Protein AF-A0A424SW50-F1 (afdb_monomer)

Sequence (132 aa):
MLKYNNYSKKFVKKSSKLLNNISVQNNRNSFLLDNLISNLYSHLCSLVPEKIAFSAAINSKDTFEYFLEYSVEKTTLVLNRNNNIWSLCYKVYPSYLYDQHKLKDNTNISHVDRIVVHLNDFFTENVKKYYH

pLDDT: mean 75.79, std 16.52, range [37.22, 95.38]

Secondary structure (DSSP, 8-state):
-----THHHHHHHHHHHHHHHHHHHHHHHHHHHHHHHHHHHHHHHTTS-HHHHHHHHHHTHHHHHHHHHSPPPEEEEEEEEETTEEEEEEEEE-TT---TTS-------TTEEEEEEEHHHHHHHHHGGG--

Structure (mmCIF, N/CA/C/O backbone):
data_AF-A0A424SW50-F1
#
_entry.id   AF-A0A424SW50-F1
#
loop_
_atom_site.group_PDB
_atom_site.id
_atom_site.type_symbol
_atom_site.label_atom_id
_atom_site.label_alt_id
_atom_site.label_comp_id
_atom_site.label_asym_id
_atom_site.label_entity_id
_atom_site.label_seq_id
_atom_site.pdbx_PDB_ins_code
_atom_site.Cartn_x
_atom_site.Cartn_y
_atom_site.Cartn_z
_atom_site.occupancy
_atom_site.B_iso_or_equiv
_atom_site.auth_seq_id
_atom_site.auth_comp_id
_atom_site.auth_asym_id
_atom_site.auth_atom_id
_atom_site.pdbx_PDB_model_num
ATOM 1 N N . MET A 1 1 ? -24.919 22.706 56.223 1.00 37.22 1 MET A N 1
ATOM 2 C CA . MET A 1 1 ? -24.363 21.385 55.849 1.00 37.22 1 MET A CA 1
ATOM 3 C C . MET A 1 1 ? -24.614 21.177 54.352 1.00 37.22 1 MET A C 1
ATOM 5 O O . MET A 1 1 ? -25.729 20.858 53.961 1.00 37.22 1 MET A O 1
ATOM 9 N N . LEU A 1 2 ? -23.639 21.516 53.499 1.00 43.56 2 LEU A N 1
ATOM 10 C CA . LEU A 1 2 ? -23.790 21.493 52.035 1.00 43.56 2 LEU A CA 1
ATOM 11 C C . LEU A 1 2 ? -23.724 20.045 51.524 1.00 43.56 2 LEU A C 1
ATOM 13 O O . LEU A 1 2 ? -22.710 19.369 51.692 1.00 43.56 2 LEU A O 1
ATOM 17 N N . LYS A 1 3 ? -24.817 19.564 50.919 1.00 44.75 3 LYS A N 1
ATOM 18 C CA . LYS A 1 3 ? -24.888 18.252 50.261 1.00 44.75 3 LYS A CA 1
ATOM 19 C C . LYS A 1 3 ? -23.966 18.257 49.038 1.00 44.75 3 LYS A C 1
ATOM 21 O O . LYS A 1 3 ? -24.314 18.811 47.999 1.00 44.75 3 LYS A O 1
ATOM 26 N N . TYR A 1 4 ? -22.795 17.637 49.167 1.00 44.66 4 TYR A N 1
ATOM 27 C CA . TYR A 1 4 ? -21.895 17.400 48.043 1.00 44.66 4 TYR A CA 1
ATOM 28 C C . TYR A 1 4 ? -22.558 16.453 47.042 1.00 44.66 4 TYR A C 1
ATOM 30 O O . TYR A 1 4 ? -22.789 15.271 47.295 1.00 44.66 4 TYR A O 1
ATOM 38 N N . ASN A 1 5 ? -22.898 17.026 45.897 1.00 48.72 5 ASN A N 1
ATOM 39 C CA . ASN A 1 5 ? -23.567 16.366 44.796 1.00 48.72 5 ASN A CA 1
ATOM 40 C C . ASN A 1 5 ? -22.595 15.377 44.118 1.00 48.72 5 ASN A C 1
ATOM 42 O O . ASN A 1 5 ? -21.557 15.767 43.590 1.00 48.72 5 ASN A O 1
ATOM 46 N N . ASN A 1 6 ? -22.955 14.089 44.098 1.00 52.06 6 ASN A N 1
ATOM 47 C CA . ASN A 1 6 ? -22.189 12.947 43.556 1.00 52.06 6 ASN A CA 1
ATOM 48 C C . ASN A 1 6 ? -21.962 12.974 42.019 1.00 52.06 6 ASN A C 1
ATOM 50 O O . ASN A 1 6 ? -21.631 11.955 41.406 1.00 52.06 6 ASN A O 1
ATOM 54 N N . TYR A 1 7 ? -22.152 14.121 41.365 1.00 50.53 7 TYR A N 1
ATOM 55 C CA . TYR A 1 7 ? -22.099 14.261 39.908 1.00 50.53 7 TYR A CA 1
ATOM 56 C C . TYR A 1 7 ? -20.667 14.218 39.349 1.00 50.53 7 TYR A C 1
ATOM 58 O O . TYR A 1 7 ? -20.472 13.739 38.229 1.00 50.53 7 TYR A O 1
ATOM 66 N N . SER A 1 8 ? -19.650 14.609 40.130 1.00 52.69 8 SER A N 1
ATOM 67 C CA . SER A 1 8 ? -18.252 14.623 39.665 1.00 52.69 8 SER A CA 1
ATOM 68 C C . SER A 1 8 ? -17.698 13.216 39.392 1.00 52.69 8 SER A C 1
ATOM 70 O O . SER A 1 8 ? -17.065 12.987 38.362 1.00 52.69 8 SER A O 1
ATOM 72 N N . LYS A 1 9 ? -18.022 12.221 40.233 1.00 51.50 9 LYS A N 1
ATOM 73 C CA . LYS A 1 9 ? -17.574 10.825 40.046 1.00 51.50 9 LYS A CA 1
ATOM 74 C C . LYS A 1 9 ? -18.148 10.166 38.784 1.00 51.50 9 LYS A C 1
ATOM 76 O O . LYS A 1 9 ? -17.491 9.305 38.199 1.00 51.50 9 LYS A O 1
ATOM 81 N N . LYS A 1 10 ? -19.357 10.549 38.347 1.00 50.91 10 LYS A N 1
ATOM 82 C CA . LYS A 1 10 ? -19.982 10.026 37.113 1.00 50.91 10 LYS A CA 1
ATOM 83 C C . LYS A 1 10 ? -19.349 10.612 35.848 1.00 50.91 10 LYS A C 1
ATOM 85 O O . LYS A 1 10 ? -19.193 9.875 34.876 1.00 50.91 10 LYS A O 1
ATOM 90 N N . PHE A 1 11 ? -18.964 11.889 35.867 1.00 49.50 11 PHE A N 1
ATOM 91 C CA . PHE A 1 11 ? -18.284 12.538 34.740 1.00 49.50 11 PHE A CA 1
ATOM 92 C C . PHE A 1 11 ? -16.877 11.969 34.524 1.00 49.50 11 PHE A C 1
ATOM 94 O O . PHE A 1 11 ? -16.556 11.557 33.412 1.00 49.50 11 PHE A O 1
ATOM 101 N N . VAL A 1 12 ? -16.095 11.820 35.600 1.00 55.97 12 VAL A N 1
ATOM 102 C CA . VAL A 1 12 ? -14.729 11.265 35.541 1.00 55.97 12 VAL A CA 1
ATOM 103 C C . VAL A 1 12 ? -14.717 9.809 35.054 1.00 55.97 12 VAL A C 1
ATOM 105 O O . VAL A 1 12 ? -13.858 9.421 34.269 1.00 55.97 12 VAL A O 1
ATOM 108 N N . LYS A 1 13 ? -15.706 8.992 35.451 1.00 57.53 13 LYS A N 1
ATOM 109 C CA . LYS A 1 13 ? -15.840 7.609 34.952 1.00 57.53 13 LYS A CA 1
ATOM 110 C C . LYS A 1 13 ? -16.270 7.515 33.482 1.00 57.53 13 LYS A C 1
ATOM 112 O O . LYS A 1 13 ? -16.021 6.488 32.857 1.00 57.53 13 LYS A O 1
ATOM 117 N N . LYS A 1 14 ? -16.964 8.521 32.937 1.00 60.25 14 LYS A N 1
ATOM 118 C CA . LYS A 1 14 ? -17.342 8.557 31.513 1.00 60.25 14 LYS A CA 1
ATOM 119 C C . LYS A 1 14 ? -16.180 9.027 30.641 1.00 60.25 14 LYS A C 1
ATOM 121 O O . LYS A 1 14 ? -15.942 8.416 29.605 1.00 60.25 14 LYS A O 1
ATOM 126 N N . SER A 1 15 ? -15.444 10.052 31.073 1.00 61.50 15 SER A N 1
ATOM 127 C CA . SER A 1 15 ? -14.271 10.539 30.343 1.00 61.50 15 SER A CA 1
ATOM 128 C C . SER A 1 15 ? -13.144 9.508 30.317 1.00 61.50 15 SER A C 1
ATOM 130 O O . SER A 1 15 ? -12.562 9.298 29.261 1.00 61.50 15 SER A O 1
ATOM 132 N N . SER A 1 16 ? -12.890 8.785 31.415 1.00 63.16 16 SER A N 1
ATOM 133 C CA . SER A 1 16 ? -11.863 7.732 31.429 1.00 63.16 16 SER A CA 1
ATOM 134 C C . SER A 1 16 ? -12.187 6.563 30.494 1.00 63.16 16 SER A C 1
ATOM 136 O O . SER A 1 16 ? -11.310 6.088 29.783 1.00 63.16 16 SER A O 1
ATOM 138 N N . LYS A 1 17 ? -13.453 6.132 30.427 1.00 69.12 17 LYS A N 1
ATOM 139 C CA . LYS A 1 17 ? -13.894 5.116 29.456 1.00 69.12 17 LYS A CA 1
ATOM 140 C C . LYS A 1 17 ? -13.720 5.588 28.014 1.00 69.12 17 LYS A C 1
ATOM 142 O O . LYS A 1 17 ? -13.283 4.813 27.176 1.00 69.12 17 LYS A O 1
ATOM 147 N N . LEU A 1 18 ? -14.046 6.849 27.734 1.00 67.31 18 LEU A N 1
ATOM 148 C CA . LEU A 1 18 ? -13.905 7.427 26.400 1.00 67.31 18 LEU A CA 1
ATOM 149 C C . LEU A 1 18 ? -12.429 7.536 25.984 1.00 67.31 18 LEU A C 1
ATOM 151 O O . LEU A 1 18 ? -12.085 7.122 24.884 1.00 67.31 18 LEU A O 1
ATOM 155 N N . LEU A 1 19 ? -11.552 7.993 26.882 1.00 68.38 19 LEU A N 1
ATOM 156 C CA . LEU A 1 19 ? -10.105 8.058 26.642 1.00 68.38 19 LEU A CA 1
ATOM 157 C C . LEU A 1 19 ? -9.481 6.671 26.447 1.00 68.38 19 LEU A C 1
ATOM 159 O O . LEU A 1 19 ? -8.652 6.501 25.559 1.00 68.38 19 LEU A O 1
ATOM 163 N N . ASN A 1 20 ? -9.914 5.672 27.221 1.00 64.31 20 ASN A N 1
ATOM 164 C CA . ASN A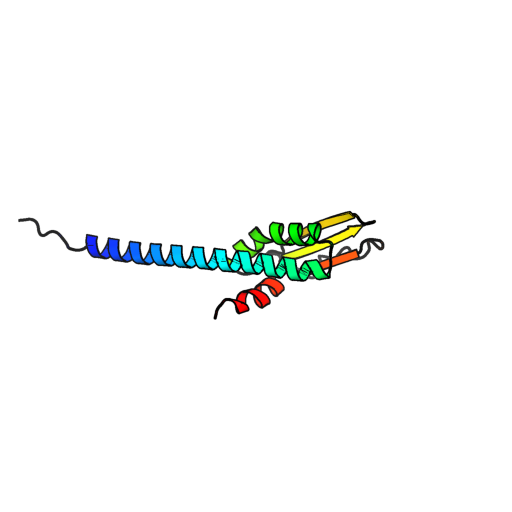 1 20 ? -9.466 4.290 27.044 1.00 64.31 20 ASN A CA 1
ATOM 165 C C . ASN A 1 20 ? -9.918 3.713 25.698 1.00 64.31 20 ASN A C 1
ATOM 167 O O . ASN A 1 20 ? -9.170 2.988 25.055 1.00 64.31 20 ASN A O 1
ATOM 171 N N . ASN A 1 21 ? -11.128 4.044 25.245 1.00 69.50 21 ASN A N 1
ATOM 172 C CA . ASN A 1 21 ? -11.595 3.606 23.933 1.00 69.50 21 ASN A CA 1
ATOM 173 C C . ASN A 1 21 ? -10.789 4.266 22.802 1.00 69.50 21 ASN A C 1
ATOM 175 O O . ASN A 1 21 ? -10.461 3.593 21.830 1.00 69.50 21 ASN A O 1
ATOM 179 N N . ILE A 1 22 ? -10.425 5.548 22.944 1.00 67.62 22 ILE A N 1
ATOM 180 C CA . ILE A 1 22 ? -9.562 6.257 21.985 1.00 67.62 22 ILE A CA 1
ATOM 181 C C . ILE A 1 22 ? -8.162 5.635 21.950 1.00 67.62 22 ILE A C 1
ATOM 183 O O . ILE A 1 22 ? -7.643 5.373 20.871 1.00 67.62 22 ILE A O 1
ATOM 187 N N . SER A 1 23 ? -7.552 5.350 23.104 1.00 58.44 23 SER A N 1
ATOM 188 C CA . SER A 1 23 ? -6.211 4.751 23.135 1.00 58.44 23 SER A CA 1
ATOM 189 C C . SER A 1 23 ? -6.186 3.343 22.535 1.00 58.44 23 SER A C 1
ATOM 191 O O . SER A 1 23 ? -5.272 3.015 21.780 1.00 58.44 23 SER A O 1
ATOM 193 N N . VAL A 1 24 ? -7.214 2.528 22.799 1.00 68.06 24 VAL A N 1
ATOM 194 C CA . VAL A 1 24 ? -7.380 1.205 22.174 1.00 68.06 24 VAL A CA 1
ATOM 195 C C . VAL A 1 24 ? -7.545 1.332 20.658 1.00 68.06 24 VAL A C 1
ATOM 197 O O . VAL A 1 24 ? -6.910 0.582 19.917 1.00 68.06 24 VAL A O 1
ATOM 200 N N . GLN A 1 25 ? -8.345 2.294 20.191 1.00 71.56 25 GLN A N 1
ATOM 201 C CA . GLN A 1 25 ? -8.537 2.536 18.761 1.00 71.56 25 GLN A CA 1
ATOM 202 C C . GLN A 1 25 ? -7.24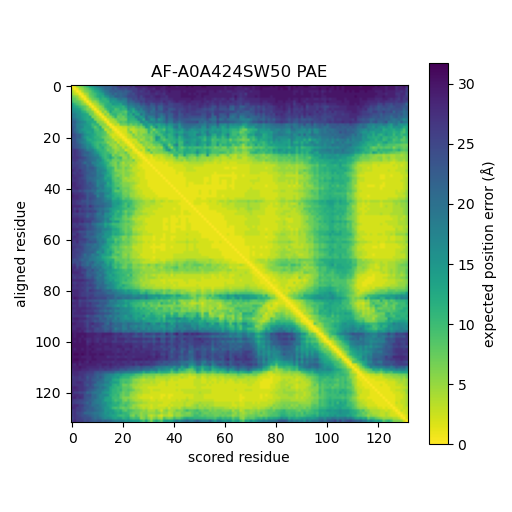1 2.993 18.077 1.00 71.56 25 GLN A C 1
ATOM 204 O O . GLN A 1 25 ? -6.901 2.465 17.023 1.00 71.56 25 GLN A O 1
ATOM 209 N N . ASN A 1 26 ? -6.480 3.900 18.691 1.00 69.06 26 ASN A N 1
ATOM 210 C CA . ASN A 1 26 ? -5.212 4.386 18.141 1.00 69.06 26 ASN A CA 1
ATOM 211 C C . ASN A 1 26 ? -4.166 3.268 18.053 1.00 69.06 26 ASN A C 1
ATOM 213 O O . ASN A 1 26 ? -3.499 3.125 17.031 1.00 69.06 26 ASN A O 1
ATOM 217 N N . ASN A 1 27 ? -4.066 2.424 19.085 1.00 74.50 27 ASN A N 1
ATOM 218 C CA . ASN A 1 27 ? -3.169 1.267 19.064 1.00 74.5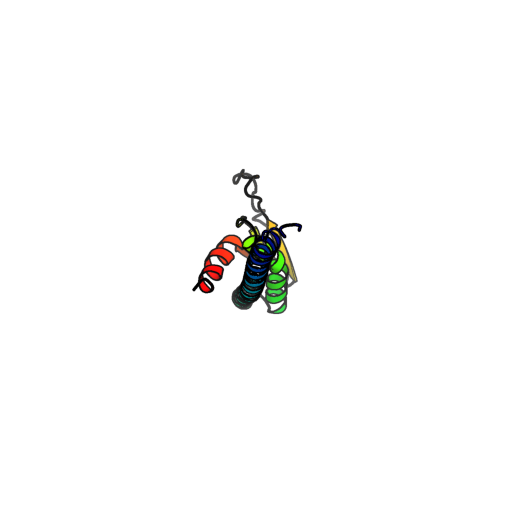0 27 ASN A CA 1
ATOM 219 C C . ASN A 1 27 ? -3.563 0.266 17.971 1.00 74.50 27 ASN A C 1
ATOM 221 O O . ASN A 1 27 ? -2.700 -0.259 17.269 1.00 74.50 27 ASN A O 1
ATOM 225 N N . ARG A 1 28 ? -4.868 0.025 17.795 1.00 81.19 28 ARG A N 1
ATOM 226 C CA . ARG A 1 28 ? -5.374 -0.829 16.718 1.00 81.19 28 ARG A CA 1
ATOM 227 C C . ARG A 1 28 ? -5.050 -0.242 15.347 1.00 81.19 28 ARG A C 1
ATOM 229 O O . ARG A 1 28 ? -4.567 -0.972 14.490 1.00 81.19 28 ARG A O 1
ATOM 236 N N . ASN A 1 29 ? -5.277 1.053 15.149 1.00 84.69 29 ASN A N 1
ATOM 237 C CA . ASN A 1 29 ? -4.986 1.730 13.889 1.00 84.69 29 ASN A CA 1
ATOM 238 C C . ASN A 1 29 ? -3.486 1.697 13.569 1.00 84.69 29 ASN A C 1
ATOM 240 O O . ASN A 1 29 ? -3.129 1.380 12.441 1.00 84.69 29 ASN A O 1
ATOM 244 N N . SER A 1 30 ? -2.615 1.909 14.561 1.00 85.88 30 SER A N 1
ATOM 245 C CA . SER A 1 30 ? -1.160 1.772 14.401 1.00 85.88 30 SER A CA 1
ATOM 246 C C . SER A 1 30 ? -0.769 0.364 13.939 1.00 85.88 30 SER A C 1
ATOM 248 O O . SER A 1 30 ? -0.034 0.214 12.968 1.00 85.88 30 SER A O 1
ATOM 250 N N . PHE A 1 31 ? -1.313 -0.677 14.580 1.00 88.62 31 PHE A N 1
ATOM 251 C CA . PHE A 1 31 ? -1.073 -2.065 14.178 1.00 88.62 31 PHE A CA 1
ATOM 252 C C . PHE A 1 31 ? -1.588 -2.362 12.761 1.00 88.62 31 PHE A C 1
ATOM 254 O O . PHE A 1 31 ? -0.913 -3.032 11.978 1.00 88.62 31 PHE A O 1
ATOM 261 N N . LEU A 1 32 ? -2.781 -1.876 12.410 1.00 91.19 32 LEU A N 1
ATOM 262 C CA . LEU A 1 32 ? -3.339 -2.038 11.065 1.00 91.19 32 LEU A CA 1
ATOM 263 C C . LEU A 1 32 ? -2.476 -1.336 10.017 1.00 91.19 32 LEU A C 1
ATOM 265 O O . LEU A 1 32 ? -2.223 -1.907 8.958 1.00 91.19 32 LEU A O 1
ATOM 269 N N . LEU A 1 33 ? -1.998 -0.132 10.322 1.00 92.75 33 LEU A N 1
ATOM 270 C CA . LEU A 1 33 ? -1.171 0.665 9.430 1.00 92.75 33 LEU A CA 1
ATOM 271 C C . LEU A 1 33 ? 0.154 -0.036 9.122 1.00 92.75 33 LEU A C 1
ATOM 273 O O . LEU A 1 33 ? 0.474 -0.228 7.950 1.00 92.75 33 LEU A O 1
ATOM 277 N N . ASP A 1 34 ? 0.875 -0.502 10.144 1.00 92.38 34 ASP A N 1
ATOM 278 C CA . ASP A 1 34 ? 2.142 -1.223 9.961 1.00 92.38 34 ASP A CA 1
ATOM 279 C C . ASP A 1 34 ? 1.959 -2.480 9.093 1.00 92.38 34 ASP A C 1
ATOM 281 O O . ASP A 1 34 ? 2.746 -2.751 8.181 1.00 92.38 34 ASP A O 1
ATOM 285 N N . ASN A 1 35 ? 0.868 -3.217 9.315 1.00 94.44 35 ASN A N 1
ATOM 286 C CA . ASN A 1 35 ? 0.532 -4.393 8.519 1.00 94.44 35 ASN A CA 1
ATOM 287 C C . ASN A 1 35 ? 0.167 -4.051 7.068 1.00 94.44 35 ASN A C 1
ATOM 289 O O . ASN A 1 35 ? 0.594 -4.747 6.146 1.00 94.44 35 ASN A O 1
ATOM 293 N N . LEU A 1 36 ? -0.606 -2.988 6.835 1.00 94.75 36 LEU A N 1
ATOM 294 C CA . LEU A 1 36 ? -0.957 -2.533 5.486 1.00 94.75 36 LEU A CA 1
ATOM 295 C C . LEU A 1 36 ? 0.285 -2.111 4.696 1.00 94.75 36 LEU A C 1
ATOM 297 O O . LEU A 1 36 ? 0.412 -2.466 3.522 1.00 94.75 36 LEU A O 1
ATOM 301 N N . ILE A 1 37 ? 1.226 -1.426 5.348 1.00 94.69 37 ILE A N 1
ATOM 302 C CA . ILE A 1 37 ? 2.508 -1.036 4.753 1.00 94.69 37 ILE A CA 1
ATOM 303 C C . ILE A 1 37 ? 3.351 -2.265 4.420 1.00 94.69 37 ILE A C 1
ATOM 305 O O . ILE A 1 37 ? 3.851 -2.377 3.300 1.00 94.69 37 ILE A O 1
ATOM 309 N N . SER A 1 38 ? 3.453 -3.218 5.347 1.00 94.50 38 SER A N 1
ATOM 310 C CA . SER A 1 38 ? 4.184 -4.473 5.136 1.00 94.50 38 SER A CA 1
ATOM 311 C C . SER A 1 38 ? 3.596 -5.311 3.991 1.00 94.50 38 SER A C 1
ATOM 313 O O . SER A 1 38 ? 4.329 -5.834 3.143 1.00 94.50 38 SER A O 1
ATOM 315 N N . ASN A 1 39 ? 2.265 -5.385 3.898 1.00 95.19 39 ASN A N 1
ATOM 316 C CA . ASN A 1 39 ? 1.584 -6.072 2.802 1.00 95.19 39 ASN A CA 1
ATOM 317 C C . ASN A 1 39 ? 1.852 -5.393 1.457 1.00 95.19 39 ASN A C 1
ATOM 319 O O . ASN A 1 39 ? 2.117 -6.082 0.470 1.00 95.19 39 ASN A O 1
ATOM 323 N N . LEU A 1 40 ? 1.780 -4.056 1.403 1.00 94.44 40 LEU A N 1
ATOM 324 C CA . LEU A 1 40 ? 2.011 -3.313 0.163 1.00 94.44 40 LEU A CA 1
ATOM 325 C C . LEU A 1 40 ? 3.461 -3.472 -0.293 1.00 94.44 40 LEU A C 1
ATOM 327 O O . LEU A 1 40 ? 3.711 -3.728 -1.469 1.00 94.44 40 LEU A O 1
ATOM 331 N N . TYR A 1 41 ? 4.405 -3.397 0.644 1.00 95.38 41 TYR A N 1
ATOM 332 C CA . TYR A 1 41 ? 5.813 -3.677 0.392 1.00 95.38 41 TYR A CA 1
ATOM 333 C C . TYR A 1 41 ? 6.012 -5.074 -0.208 1.00 95.38 41 TYR A C 1
ATOM 335 O O . TYR A 1 41 ? 6.570 -5.200 -1.296 1.00 95.38 41 TYR A O 1
ATOM 343 N N . SER A 1 42 ? 5.477 -6.108 0.446 1.00 94.94 42 SER A N 1
ATOM 344 C CA . SER A 1 42 ? 5.605 -7.501 -0.001 1.00 94.94 42 SER A CA 1
ATOM 345 C C . SER A 1 42 ? 5.006 -7.718 -1.394 1.00 94.94 42 SER A C 1
ATOM 347 O O . SER A 1 42 ? 5.607 -8.392 -2.230 1.00 94.94 42 SER A O 1
ATOM 349 N N . HIS A 1 43 ? 3.849 -7.107 -1.670 1.00 93.38 43 HIS A N 1
ATOM 350 C CA . HIS A 1 43 ? 3.230 -7.133 -2.994 1.00 93.38 43 HIS A CA 1
ATOM 351 C C . HIS A 1 43 ? 4.148 -6.507 -4.054 1.00 93.38 43 HIS A C 1
ATOM 353 O O . HIS A 1 43 ? 4.411 -7.117 -5.092 1.00 93.38 43 HIS A O 1
ATOM 359 N N . LEU A 1 44 ? 4.695 -5.322 -3.773 1.00 92.44 44 LEU A N 1
ATOM 360 C CA . LEU A 1 44 ? 5.539 -4.579 -4.706 1.00 92.44 44 LEU A CA 1
ATOM 361 C C . LEU A 1 44 ? 6.922 -5.205 -4.917 1.00 92.44 44 LEU A C 1
ATOM 363 O O . LEU A 1 44 ? 7.451 -5.103 -6.021 1.00 92.44 44 LEU A O 1
ATOM 367 N N . CYS A 1 45 ? 7.493 -5.894 -3.928 1.00 92.25 45 CYS A N 1
ATOM 368 C CA . CYS A 1 45 ? 8.775 -6.597 -4.073 1.00 92.25 45 CYS A CA 1
ATOM 369 C C . CYS A 1 45 ? 8.762 -7.662 -5.178 1.00 92.25 45 CYS A C 1
ATOM 371 O O . CYS A 1 45 ? 9.812 -7.980 -5.729 1.00 92.25 45 CYS A O 1
ATOM 373 N N . SER A 1 46 ? 7.587 -8.197 -5.525 1.00 89.50 46 SER A N 1
ATOM 374 C CA . SER A 1 46 ? 7.440 -9.128 -6.651 1.00 89.50 46 SER A CA 1
ATOM 375 C C . SER A 1 46 ? 7.453 -8.444 -8.027 1.00 89.50 46 SER A C 1
ATOM 377 O O . SER A 1 46 ? 7.576 -9.121 -9.045 1.00 89.50 46 SER A O 1
ATOM 379 N N . LEU A 1 47 ? 7.336 -7.112 -8.068 1.00 87.44 47 LEU A N 1
ATOM 380 C CA . LEU A 1 47 ? 7.116 -6.328 -9.287 1.00 87.44 47 LEU A CA 1
ATOM 381 C C . LEU A 1 47 ? 8.242 -5.327 -9.573 1.00 87.44 47 LEU A C 1
ATOM 383 O O . LEU A 1 47 ? 8.543 -5.049 -10.734 1.00 87.44 47 LEU A O 1
ATOM 387 N N . VAL A 1 48 ? 8.844 -4.751 -8.530 1.00 87.88 48 VAL A N 1
ATOM 388 C CA . VAL A 1 48 ? 9.835 -3.670 -8.636 1.00 87.88 48 VAL A CA 1
ATOM 389 C C . VAL A 1 48 ? 11.024 -3.903 -7.700 1.00 87.88 48 VAL A C 1
ATOM 391 O O . VAL A 1 48 ? 10.907 -4.658 -6.735 1.00 87.88 48 VAL A O 1
ATOM 394 N N . PRO A 1 49 ? 12.176 -3.239 -7.933 1.00 91.12 49 PRO A N 1
ATOM 395 C CA . PRO A 1 49 ? 13.315 -3.324 -7.026 1.00 91.12 49 PRO A CA 1
ATOM 396 C C . PRO A 1 49 ? 12.946 -2.931 -5.594 1.00 91.12 49 PRO A C 1
ATOM 398 O O . PRO A 1 49 ? 12.180 -1.990 -5.377 1.00 91.12 49 PRO A O 1
ATOM 401 N N . GLU A 1 50 ? 13.571 -3.590 -4.622 1.00 92.38 50 GLU A N 1
ATOM 402 C CA . GLU A 1 50 ? 13.281 -3.453 -3.190 1.00 92.38 50 GLU A CA 1
ATOM 403 C C . GLU A 1 50 ? 13.232 -1.995 -2.712 1.00 92.38 50 GLU A C 1
ATOM 405 O O . GLU A 1 50 ? 12.285 -1.579 -2.052 1.00 92.38 50 GLU A O 1
ATOM 410 N N . LYS A 1 51 ? 14.203 -1.172 -3.127 1.00 90.50 51 LYS A N 1
ATOM 411 C CA . LYS A 1 51 ? 14.259 0.256 -2.775 1.00 90.50 51 LYS A CA 1
ATOM 412 C C . LYS A 1 51 ? 13.016 1.030 -3.231 1.00 90.50 51 LYS A C 1
ATOM 414 O O . LYS A 1 51 ? 12.574 1.951 -2.546 1.00 90.50 51 LYS A O 1
ATOM 419 N N . ILE A 1 52 ? 12.463 0.668 -4.388 1.00 90.06 52 ILE A N 1
ATOM 420 C CA . ILE A 1 52 ? 11.268 1.296 -4.957 1.00 90.06 52 ILE A CA 1
ATOM 421 C C . ILE A 1 52 ? 10.020 0.777 -4.255 1.00 90.06 52 ILE A C 1
ATOM 423 O O . ILE A 1 52 ? 9.181 1.586 -3.873 1.00 90.06 52 ILE A O 1
ATOM 427 N N . ALA A 1 53 ? 9.934 -0.534 -4.013 1.00 91.31 53 ALA A N 1
ATOM 428 C CA . ALA A 1 53 ? 8.852 -1.135 -3.237 1.00 91.31 53 ALA A CA 1
ATOM 429 C C . ALA A 1 53 ? 8.767 -0.522 -1.832 1.00 91.31 53 ALA A C 1
ATOM 431 O O . ALA A 1 53 ? 7.692 -0.114 -1.400 1.00 91.31 53 ALA A O 1
ATOM 432 N N . PHE A 1 54 ? 9.908 -0.380 -1.153 1.00 92.12 54 PHE A N 1
ATOM 433 C CA . PHE A 1 54 ? 9.999 0.238 0.166 1.00 92.12 54 PHE A CA 1
ATOM 434 C C . PHE A 1 54 ? 9.566 1.704 0.136 1.00 92.12 54 PHE A C 1
ATOM 436 O O . PHE A 1 54 ? 8.709 2.113 0.916 1.00 92.12 54 PHE A O 1
ATOM 443 N N . SER A 1 55 ? 10.104 2.495 -0.800 1.00 89.88 55 SER A N 1
ATOM 444 C CA . SER A 1 55 ? 9.725 3.903 -0.940 1.00 89.88 55 SER A CA 1
ATOM 445 C C . SER A 1 55 ? 8.229 4.060 -1.223 1.00 89.88 55 SER A C 1
ATOM 447 O O . SER A 1 55 ? 7.573 4.890 -0.602 1.00 89.88 55 SER A O 1
ATOM 449 N N . ALA A 1 56 ? 7.672 3.240 -2.109 1.00 90.25 56 ALA A N 1
ATOM 450 C CA . ALA A 1 56 ? 6.256 3.254 -2.445 1.00 90.25 56 ALA A CA 1
ATOM 451 C C . ALA A 1 56 ? 5.363 2.824 -1.273 1.00 90.25 56 ALA A C 1
ATOM 453 O O . ALA A 1 56 ? 4.310 3.419 -1.048 1.00 90.25 56 ALA A O 1
ATOM 454 N N . ALA A 1 57 ? 5.782 1.825 -0.498 1.00 92.00 57 ALA A N 1
ATOM 455 C CA . ALA A 1 57 ? 5.057 1.406 0.691 1.00 92.00 57 ALA A CA 1
ATOM 456 C C . ALA A 1 57 ? 5.030 2.530 1.733 1.00 92.00 57 ALA A C 1
ATOM 458 O O . ALA A 1 57 ? 3.952 2.969 2.119 1.00 92.00 57 ALA A O 1
ATOM 459 N N . ILE A 1 58 ? 6.194 3.073 2.106 1.00 90.81 58 ILE A N 1
ATOM 460 C CA . ILE A 1 58 ? 6.303 4.144 3.109 1.00 90.81 58 ILE A CA 1
ATOM 461 C C . ILE A 1 58 ? 5.535 5.403 2.694 1.00 90.81 58 ILE A C 1
ATOM 463 O O . ILE A 1 58 ? 4.789 5.944 3.502 1.00 90.81 58 ILE A O 1
ATOM 467 N N . ASN A 1 59 ? 5.646 5.842 1.438 1.00 88.88 59 ASN A N 1
ATOM 468 C CA . ASN A 1 59 ? 4.905 7.014 0.959 1.00 88.88 59 ASN A CA 1
ATOM 469 C C . ASN A 1 59 ? 3.382 6.780 0.881 1.00 88.88 59 ASN A C 1
ATOM 471 O O . ASN A 1 59 ? 2.622 7.738 0.785 1.00 88.88 59 ASN A O 1
ATOM 475 N N . SER A 1 60 ? 2.911 5.529 0.941 1.00 90.81 60 SER A N 1
ATOM 476 C CA . SER A 1 60 ? 1.475 5.215 1.003 1.00 90.81 60 SER A CA 1
ATOM 477 C C . SER A 1 60 ? 0.919 5.236 2.432 1.00 90.81 60 SER A C 1
ATOM 479 O O . SER A 1 60 ? -0.292 5.087 2.607 1.00 90.81 60 SER A O 1
ATOM 481 N N . LYS A 1 61 ? 1.772 5.434 3.448 1.00 91.25 61 LYS A N 1
ATOM 482 C CA . LYS A 1 61 ? 1.385 5.466 4.865 1.00 91.25 61 LYS A CA 1
ATOM 483 C C . LYS A 1 61 ? 0.281 6.473 5.136 1.00 91.25 61 LYS A C 1
ATOM 485 O O . LYS A 1 61 ? -0.768 6.072 5.623 1.00 91.25 61 LYS A O 1
ATOM 490 N N . ASP A 1 62 ? 0.474 7.721 4.732 1.00 88.12 62 ASP A N 1
ATOM 491 C CA . ASP A 1 62 ? -0.488 8.794 4.999 1.00 88.12 62 ASP A CA 1
ATOM 492 C C . ASP A 1 62 ? -1.847 8.510 4.337 1.00 88.12 62 ASP A C 1
ATOM 494 O O . ASP A 1 62 ? -2.902 8.827 4.879 1.00 88.12 62 ASP A O 1
ATOM 498 N N . THR A 1 63 ? -1.842 7.838 3.178 1.00 89.62 63 THR A N 1
ATOM 499 C CA . THR A 1 63 ? -3.080 7.420 2.501 1.00 89.62 63 THR A CA 1
ATOM 500 C C . THR A 1 63 ? -3.809 6.328 3.285 1.00 89.62 63 THR A C 1
ATOM 502 O O . THR A 1 63 ? -5.028 6.382 3.433 1.00 89.62 63 THR A O 1
ATOM 505 N N . PHE A 1 64 ? -3.089 5.328 3.797 1.00 92.00 64 PHE A N 1
ATOM 506 C CA . PHE A 1 64 ? -3.700 4.273 4.606 1.00 92.00 64 PHE A CA 1
ATOM 507 C C . PHE A 1 64 ? -4.142 4.767 5.981 1.00 92.00 64 PHE A C 1
ATOM 509 O O . PHE A 1 64 ? -5.191 4.344 6.456 1.00 92.00 64 PHE A O 1
ATOM 516 N N . GLU A 1 65 ? -3.389 5.676 6.594 1.00 90.75 65 GLU A N 1
ATOM 517 C CA . GLU A 1 65 ? -3.790 6.356 7.825 1.00 90.75 65 GLU A CA 1
ATOM 518 C C . GLU A 1 65 ? -5.102 7.118 7.605 1.00 90.75 65 GLU A C 1
ATOM 520 O O . GLU A 1 65 ? -6.066 6.908 8.342 1.00 90.75 65 GLU A O 1
ATOM 525 N N . TYR A 1 66 ? -5.202 7.866 6.501 1.00 88.62 66 TYR A N 1
ATOM 526 C CA . TYR A 1 66 ? -6.446 8.517 6.101 1.00 88.62 66 TYR A CA 1
ATOM 527 C C . TYR A 1 66 ? -7.605 7.518 5.919 1.00 88.62 66 TYR A C 1
ATOM 529 O O . TYR A 1 66 ? -8.700 7.757 6.420 1.00 88.62 66 TYR A O 1
ATOM 537 N N . PHE A 1 67 ? -7.394 6.368 5.271 1.00 90.12 67 PHE A N 1
ATOM 538 C CA . PHE A 1 67 ? -8.444 5.346 5.104 1.00 90.12 67 PHE A CA 1
ATOM 539 C C . PHE A 1 67 ? -8.875 4.654 6.405 1.00 90.12 67 PHE A C 1
ATOM 541 O O . PHE A 1 67 ? -9.979 4.114 6.466 1.00 90.12 67 PHE A O 1
ATOM 548 N N . LEU A 1 68 ? -8.022 4.628 7.433 1.00 88.62 68 LEU A N 1
ATOM 549 C CA . LEU A 1 68 ? -8.374 4.082 8.748 1.00 88.62 68 LEU A CA 1
ATOM 550 C C . LEU A 1 68 ? -9.225 5.056 9.572 1.00 88.62 68 LEU A C 1
ATOM 552 O O . LEU A 1 68 ? -9.993 4.617 10.431 1.00 88.62 68 LEU A O 1
ATOM 556 N N . GLU A 1 69 ? -9.084 6.358 9.330 1.00 85.38 69 GLU A N 1
ATOM 557 C CA . GLU A 1 69 ? -9.813 7.412 10.043 1.00 85.38 69 GLU A CA 1
ATOM 558 C C . GLU A 1 69 ? -11.077 7.879 9.308 1.00 85.38 69 GLU A C 1
ATOM 560 O O . GLU A 1 69 ? -12.067 8.250 9.945 1.00 85.38 69 GLU A O 1
ATOM 565 N N . TYR A 1 70 ? -11.061 7.837 7.975 1.00 83.88 70 TYR A N 1
ATOM 566 C CA . TYR A 1 70 ? -12.090 8.400 7.105 1.00 83.88 70 TYR A CA 1
ATOM 567 C C . TYR A 1 70 ? -12.610 7.380 6.086 1.00 83.88 70 TYR A C 1
ATOM 569 O O . TYR A 1 70 ? -12.249 6.206 6.071 1.00 83.88 70 TYR A O 1
ATOM 577 N N . SER A 1 71 ? -13.523 7.829 5.225 1.00 81.94 71 SER A N 1
ATOM 578 C CA . SER A 1 71 ? -14.034 6.995 4.136 1.00 81.94 71 SER A CA 1
ATOM 579 C C . SER A 1 71 ? -12.961 6.776 3.071 1.00 81.94 71 SER A C 1
ATOM 581 O O . SER A 1 71 ? -12.247 7.703 2.699 1.00 81.94 71 SER A O 1
ATOM 583 N N . VAL A 1 72 ? -12.882 5.551 2.552 1.00 84.25 72 VAL A N 1
ATOM 584 C CA . VAL A 1 72 ? -11.917 5.187 1.509 1.00 84.25 72 VAL A CA 1
ATOM 585 C C . VAL A 1 72 ? -12.187 5.987 0.232 1.00 84.25 72 VAL A C 1
ATOM 587 O O . VAL A 1 72 ? -13.286 5.942 -0.324 1.00 84.25 72 VAL A O 1
ATOM 590 N N . GLU A 1 73 ? -11.164 6.683 -0.257 1.00 82.44 73 GLU A N 1
ATOM 591 C CA . GLU A 1 73 ? -11.184 7.405 -1.532 1.00 82.44 73 GLU A CA 1
ATOM 592 C C . GLU A 1 73 ? -10.498 6.605 -2.637 1.00 82.44 73 GLU A C 1
ATOM 594 O O . GLU A 1 73 ? -9.625 5.779 -2.378 1.00 82.44 73 GLU A O 1
ATOM 599 N N . LYS A 1 74 ? -10.864 6.865 -3.898 1.00 82.56 74 LYS A N 1
ATOM 600 C CA . LYS A 1 74 ? -10.215 6.227 -5.049 1.00 82.56 74 LYS A CA 1
ATOM 601 C C . LYS A 1 74 ? -8.823 6.823 -5.254 1.00 82.56 74 LYS A C 1
ATOM 603 O O . LYS A 1 74 ? -8.653 7.801 -5.980 1.00 82.56 74 LYS A O 1
ATOM 608 N N . THR A 1 75 ? -7.824 6.201 -4.642 1.00 84.81 75 THR A N 1
ATOM 609 C CA . THR A 1 75 ? -6.421 6.606 -4.760 1.00 84.81 75 THR A CA 1
ATOM 610 C C . THR A 1 75 ? -5.633 5.579 -5.554 1.00 84.81 75 THR A C 1
ATOM 612 O O . THR A 1 75 ? -5.706 4.378 -5.303 1.00 84.81 75 THR A O 1
ATOM 615 N N . THR A 1 76 ? -4.843 6.061 -6.508 1.00 87.25 76 THR A N 1
ATOM 616 C CA . THR A 1 76 ? -3.950 5.235 -7.322 1.00 87.25 76 THR A CA 1
ATOM 617 C C . THR A 1 76 ? -2.499 5.600 -7.069 1.00 87.25 76 THR A C 1
ATOM 619 O O . THR A 1 76 ? -2.110 6.767 -7.106 1.00 87.25 76 THR A O 1
ATOM 622 N N . LEU A 1 77 ? -1.698 4.572 -6.840 1.00 88.00 77 LEU A N 1
ATOM 623 C CA . LEU A 1 77 ? -0.252 4.626 -6.819 1.00 88.00 77 LEU A CA 1
ATOM 624 C C . LEU A 1 77 ? 0.258 4.194 -8.193 1.00 88.00 77 LEU A C 1
ATOM 626 O O . LEU A 1 77 ? -0.073 3.113 -8.675 1.00 88.00 77 LEU A O 1
ATOM 630 N N . VAL A 1 78 ? 1.055 5.040 -8.833 1.00 86.94 78 VAL A N 1
ATOM 631 C CA . VAL A 1 78 ? 1.620 4.794 -10.158 1.00 86.94 78 VAL A CA 1
ATOM 632 C C . VAL A 1 78 ? 3.139 4.773 -10.058 1.00 86.94 78 VAL A C 1
ATOM 634 O O . VAL A 1 78 ? 3.765 5.750 -9.649 1.00 86.94 78 VAL A O 1
ATOM 637 N N . LEU A 1 79 ? 3.729 3.656 -10.467 1.00 85.69 79 LEU A N 1
ATOM 638 C CA . LEU A 1 79 ? 5.167 3.464 -10.592 1.00 85.69 79 LEU A CA 1
ATOM 639 C C . LEU A 1 79 ? 5.518 3.506 -12.074 1.00 85.69 79 LEU A C 1
ATOM 641 O O . LEU A 1 79 ? 5.061 2.663 -12.845 1.00 85.69 79 LEU A O 1
ATOM 645 N N . ASN A 1 80 ? 6.322 4.487 -12.466 1.00 85.75 80 ASN A N 1
ATOM 646 C CA . ASN A 1 80 ? 6.770 4.644 -13.845 1.00 85.75 80 ASN A CA 1
ATOM 647 C C . ASN A 1 80 ? 8.260 4.323 -13.935 1.00 85.75 80 ASN A C 1
ATOM 649 O O . ASN A 1 80 ? 9.058 4.920 -13.204 1.00 85.75 80 ASN A O 1
ATOM 653 N 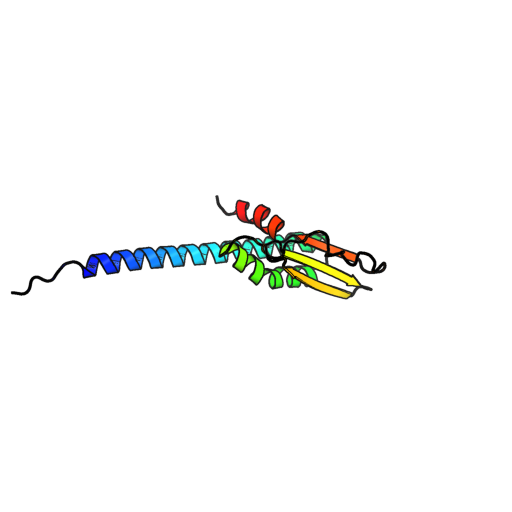N . ARG A 1 81 ? 8.643 3.441 -14.856 1.00 83.12 81 ARG A N 1
ATOM 654 C CA . ARG A 1 81 ? 10.037 3.126 -15.172 1.00 83.12 81 ARG A CA 1
ATOM 655 C C . ARG A 1 81 ? 10.396 3.682 -16.541 1.00 83.12 81 ARG A C 1
ATOM 657 O O . ARG A 1 81 ? 9.832 3.261 -17.540 1.00 83.12 81 ARG A O 1
ATOM 664 N N . ASN A 1 82 ? 11.372 4.579 -16.594 1.00 82.94 82 ASN A N 1
ATOM 665 C CA . ASN A 1 82 ? 11.928 5.110 -17.836 1.00 82.94 82 ASN A CA 1
ATOM 666 C C . ASN A 1 82 ? 13.435 4.838 -17.860 1.00 82.94 82 ASN A C 1
ATOM 668 O O . ASN A 1 82 ? 14.147 5.329 -16.986 1.00 82.94 82 ASN A O 1
ATOM 672 N N . ASN A 1 83 ? 13.926 4.051 -18.822 1.00 80.00 83 ASN A N 1
ATOM 673 C CA . ASN A 1 83 ? 15.359 3.760 -18.984 1.00 80.00 83 ASN A CA 1
ATOM 674 C C . ASN A 1 83 ? 16.064 3.358 -17.667 1.00 80.00 83 ASN A C 1
ATOM 676 O O . ASN A 1 83 ? 17.113 3.893 -17.322 1.00 80.00 83 ASN A O 1
ATOM 680 N N . ASN A 1 84 ? 15.469 2.426 -16.910 1.00 75.00 84 ASN A N 1
ATOM 681 C CA . ASN A 1 84 ? 15.915 1.960 -15.579 1.00 75.00 84 ASN A CA 1
ATOM 682 C C . ASN A 1 84 ? 15.776 2.947 -14.407 1.00 75.00 84 ASN A C 1
ATOM 684 O O . ASN A 1 84 ? 16.076 2.574 -13.273 1.00 75.00 84 ASN A O 1
ATOM 688 N N . ILE A 1 85 ? 15.263 4.153 -14.633 1.00 80.94 85 ILE A N 1
ATOM 689 C CA . ILE A 1 85 ? 14.932 5.106 -13.573 1.00 80.94 85 ILE A CA 1
ATOM 690 C C . ILE A 1 85 ? 13.469 4.917 -13.181 1.00 80.94 85 ILE A C 1
ATOM 692 O O . ILE A 1 85 ? 12.581 4.951 -14.032 1.00 80.94 85 ILE A O 1
ATOM 696 N N . TRP A 1 86 ? 13.221 4.733 -11.887 1.00 83.62 86 TRP A N 1
ATOM 697 C CA . TRP A 1 86 ? 11.879 4.613 -11.326 1.00 83.62 86 TRP A CA 1
ATOM 698 C C . TRP A 1 86 ? 11.415 5.943 -10.743 1.00 83.62 86 TRP A C 1
ATOM 700 O O . TRP A 1 86 ? 12.171 6.627 -10.054 1.00 83.62 86 TRP A O 1
ATOM 710 N N . SER A 1 87 ? 10.154 6.282 -10.985 1.00 80.94 87 SER A N 1
ATOM 711 C CA . SER A 1 87 ? 9.485 7.431 -10.381 1.00 80.94 87 SER A CA 1
ATOM 712 C C . SER A 1 87 ? 8.153 7.014 -9.772 1.00 80.94 87 SER A C 1
ATOM 714 O O . SER A 1 87 ? 7.462 6.128 -10.281 1.00 80.94 87 SER A O 1
ATOM 716 N N . LEU A 1 88 ? 7.828 7.658 -8.655 1.00 81.12 88 LEU A N 1
ATOM 717 C CA . LEU A 1 88 ? 6.644 7.410 -7.849 1.00 81.12 88 LEU A CA 1
ATOM 718 C C . LEU A 1 88 ? 5.653 8.553 -8.069 1.00 81.12 88 LEU A C 1
ATOM 720 O O . LEU A 1 88 ? 6.016 9.720 -7.925 1.00 81.12 88 LEU A O 1
ATOM 724 N N . CYS A 1 89 ? 4.415 8.236 -8.424 1.00 78.19 89 CYS A N 1
ATOM 725 C CA . CYS A 1 89 ? 3.367 9.225 -8.631 1.00 78.19 89 CYS A CA 1
ATOM 726 C C . CYS A 1 89 ? 2.085 8.767 -7.939 1.00 78.19 89 CYS A C 1
ATOM 728 O O . CYS A 1 89 ? 1.573 7.688 -8.224 1.00 78.19 89 CYS A O 1
ATOM 730 N N . TYR A 1 90 ? 1.551 9.600 -7.051 1.00 70.00 90 TYR A N 1
ATOM 731 C CA . TYR A 1 90 ? 0.250 9.379 -6.432 1.00 70.00 90 TYR A CA 1
ATOM 732 C C . TYR A 1 90 ? -0.797 10.217 -7.147 1.00 70.00 90 TYR A C 1
ATOM 734 O O . TYR A 1 90 ? -0.596 11.408 -7.394 1.00 70.00 90 TYR A O 1
ATOM 742 N N . LYS A 1 91 ? -1.927 9.596 -7.467 1.00 68.94 91 LYS A N 1
ATOM 743 C CA . LYS A 1 91 ? -3.110 10.286 -7.973 1.00 68.94 91 LYS A CA 1
ATOM 744 C C . LYS A 1 91 ? -4.282 9.954 -7.065 1.00 68.94 91 LYS A C 1
ATOM 746 O O . LYS A 1 91 ? -4.777 8.826 -7.068 1.00 68.94 91 LYS A O 1
ATOM 751 N N . VAL A 1 92 ? -4.695 10.946 -6.287 1.00 64.56 92 VAL A N 1
ATOM 752 C CA . VAL A 1 92 ? -5.902 10.904 -5.460 1.00 64.56 92 VAL A CA 1
ATOM 753 C C . VAL A 1 92 ? -7.053 11.440 -6.302 1.00 64.56 92 VAL A C 1
ATOM 755 O O . VAL A 1 92 ? -6.937 12.521 -6.881 1.00 64.56 92 VAL A O 1
ATOM 758 N N . TYR A 1 93 ? -8.148 10.689 -6.387 1.00 64.31 93 TYR A N 1
ATOM 759 C CA . TYR A 1 93 ? -9.385 11.146 -7.011 1.00 64.31 93 TYR A CA 1
ATOM 760 C C . TYR A 1 93 ? -10.439 11.341 -5.921 1.00 64.31 93 TYR A C 1
ATOM 762 O O . TYR A 1 93 ? -11.070 10.359 -5.510 1.00 64.31 93 TYR A O 1
ATOM 770 N N . PRO A 1 94 ? -10.645 12.590 -5.458 1.00 58.16 94 PRO A N 1
ATOM 771 C CA . PRO A 1 94 ? -11.663 12.881 -4.465 1.00 58.16 94 PRO A CA 1
ATOM 772 C C . PRO A 1 94 ? -13.032 12.452 -4.986 1.00 58.16 94 PRO A C 1
ATOM 774 O O . PRO A 1 94 ? -13.384 12.705 -6.144 1.00 58.16 94 PRO A O 1
ATOM 777 N N . SER A 1 95 ? -13.815 11.813 -4.121 1.00 60.88 95 SER A N 1
ATOM 778 C CA . SER A 1 95 ? -15.102 11.197 -4.473 1.00 60.88 95 SER A CA 1
ATOM 779 C C . SER A 1 95 ? -16.118 12.171 -5.096 1.00 60.88 95 SER A C 1
ATOM 781 O O . SER A 1 95 ? -16.980 11.749 -5.862 1.00 60.88 95 SER A O 1
ATOM 783 N N . TYR A 1 96 ? -15.987 13.474 -4.829 1.00 59.22 96 TYR A N 1
ATOM 784 C CA . TYR A 1 96 ? -16.888 14.532 -5.295 1.00 59.22 96 TYR A CA 1
ATOM 785 C C . TYR A 1 96 ? -16.538 15.140 -6.669 1.00 59.22 96 TYR A C 1
ATOM 787 O O . TYR A 1 96 ? -17.333 15.909 -7.201 1.00 59.22 96 TYR A O 1
ATOM 795 N N . LEU A 1 97 ? -15.384 14.819 -7.271 1.00 55.03 97 LEU A N 1
ATOM 796 C CA . LEU A 1 97 ? -14.948 15.378 -8.570 1.00 55.03 97 LEU A CA 1
ATOM 797 C C . LEU A 1 97 ? -15.284 14.476 -9.772 1.00 55.03 97 LEU A C 1
ATOM 799 O O . LEU A 1 97 ? -14.569 14.459 -10.775 1.00 55.03 97 LEU A O 1
ATOM 803 N N . TYR A 1 98 ? -16.345 13.677 -9.678 1.00 53.44 98 TYR A N 1
ATOM 804 C CA . TYR A 1 98 ? -16.561 12.577 -10.613 1.00 53.44 98 TYR A CA 1
ATOM 805 C C . TYR A 1 98 ? -17.160 13.001 -11.961 1.00 53.44 98 TYR A C 1
ATOM 807 O O . TYR A 1 98 ? -18.371 13.098 -12.120 1.00 53.44 98 TYR A O 1
ATOM 815 N N . ASP A 1 99 ? -16.277 13.152 -12.952 1.00 51.44 99 ASP A N 1
ATOM 816 C CA . ASP A 1 99 ? -16.572 13.077 -14.386 1.00 51.44 99 ASP A CA 1
ATOM 817 C C . ASP A 1 99 ? -15.534 12.120 -15.022 1.00 51.44 99 ASP A C 1
ATOM 819 O O . ASP A 1 99 ? -14.527 12.522 -15.613 1.00 51.44 99 ASP A O 1
ATOM 823 N N . GLN A 1 100 ? -15.725 10.807 -14.813 1.00 54.41 100 GLN A N 1
ATOM 824 C CA . GLN A 1 100 ? -14.780 9.735 -15.195 1.00 54.41 100 GLN A CA 1
ATOM 825 C C . GLN A 1 100 ? -14.410 9.698 -16.684 1.00 54.41 100 GLN A C 1
ATOM 827 O O . GLN A 1 100 ? -13.446 9.036 -17.060 1.00 54.41 100 GLN A O 1
ATOM 832 N N . HIS A 1 101 ? -15.149 10.398 -17.542 1.00 52.28 101 HIS A N 1
ATOM 833 C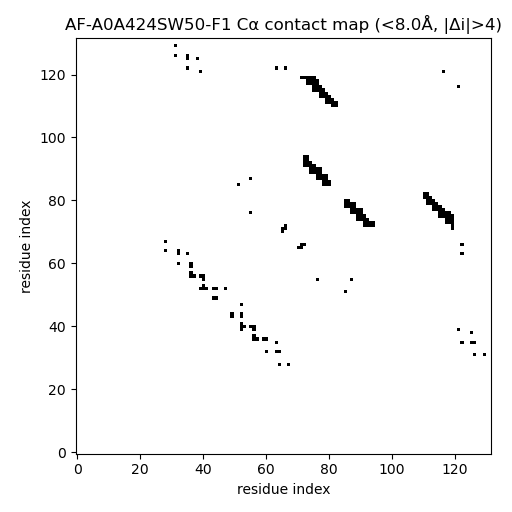 CA . HIS A 1 101 ? -14.970 10.349 -18.990 1.00 52.28 101 HIS A CA 1
ATOM 834 C C . HIS A 1 101 ? -13.884 11.291 -19.537 1.00 52.28 101 HIS A C 1
ATOM 836 O O . HIS A 1 101 ? -13.579 11.221 -20.728 1.00 52.28 101 HIS A O 1
ATOM 842 N N . LYS A 1 102 ? -13.286 12.171 -18.718 1.00 45.62 102 LYS A N 1
ATOM 843 C CA . LYS A 1 102 ? -12.364 13.217 -19.220 1.00 45.62 102 LYS A CA 1
ATOM 844 C C . LYS A 1 102 ? -10.907 13.098 -18.809 1.00 45.62 102 LYS A C 1
ATOM 846 O O . LYS A 1 102 ? -10.062 13.749 -19.422 1.00 45.62 102 LYS A O 1
ATOM 851 N N . LEU A 1 103 ? -10.574 12.248 -17.849 1.00 48.22 103 LEU A N 1
ATOM 852 C CA . LEU A 1 103 ? -9.178 11.960 -17.550 1.00 48.22 103 LEU A CA 1
ATOM 853 C C . LEU A 1 103 ? -8.711 10.864 -18.498 1.00 48.22 103 LEU A C 1
ATOM 855 O O . LEU A 1 103 ? -8.601 9.703 -18.122 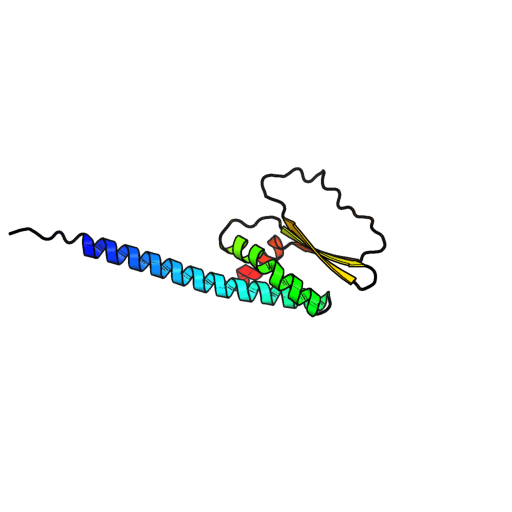1.00 48.22 103 LEU A O 1
ATOM 859 N N . LYS A 1 104 ? -8.462 11.248 -19.755 1.00 44.50 104 LYS A N 1
ATOM 860 C CA . LYS A 1 104 ? -7.640 10.440 -20.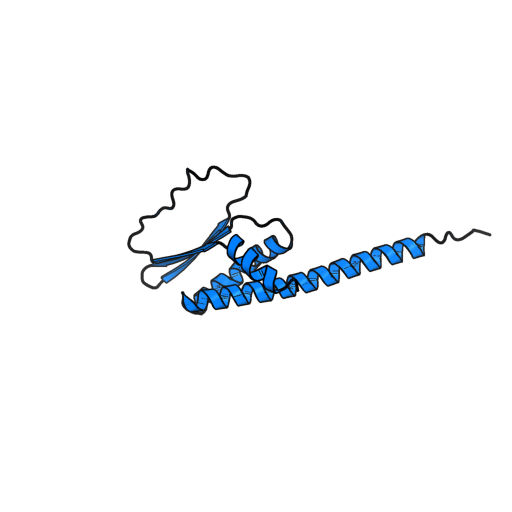651 1.00 44.50 104 LYS A CA 1
ATOM 861 C C . LYS A 1 104 ? -6.338 10.174 -19.903 1.00 44.50 104 LYS A C 1
ATOM 863 O O . LYS A 1 104 ? -5.528 11.083 -19.728 1.00 44.50 104 LYS A O 1
ATOM 868 N N . ASP A 1 105 ? -6.157 8.946 -19.422 1.00 49.12 105 ASP A N 1
ATOM 869 C CA . ASP A 1 105 ? -4.831 8.442 -19.115 1.00 49.12 105 ASP A CA 1
ATOM 870 C C . ASP A 1 105 ? -3.978 8.780 -20.336 1.00 49.12 105 ASP A C 1
ATOM 872 O O . ASP A 1 105 ? -4.305 8.347 -21.442 1.00 49.12 105 ASP A O 1
ATOM 876 N N . ASN A 1 106 ? -2.942 9.605 -20.163 1.00 46.28 106 ASN A N 1
ATOM 877 C CA . ASN A 1 106 ? -1.893 9.787 -21.161 1.00 46.28 106 ASN A CA 1
ATOM 878 C C . ASN A 1 106 ? -1.253 8.408 -21.368 1.00 46.28 106 ASN A C 1
ATOM 880 O O . ASN A 1 106 ? -0.285 8.047 -20.707 1.00 46.28 106 ASN A O 1
ATOM 884 N N . THR A 1 107 ? -1.885 7.597 -22.210 1.00 47.88 107 THR A N 1
ATOM 885 C CA . THR A 1 107 ? -1.636 6.163 -22.372 1.00 47.88 107 THR A CA 1
ATOM 886 C C . THR A 1 107 ? -0.470 5.903 -23.313 1.00 47.88 107 THR A C 1
ATOM 888 O O . THR A 1 107 ? -0.042 4.768 -23.440 1.00 47.88 107 THR A O 1
ATOM 891 N N . ASN A 1 108 ? 0.107 6.944 -23.917 1.00 45.72 108 ASN A N 1
ATOM 892 C CA . ASN A 1 108 ? 1.114 6.800 -24.960 1.00 45.72 108 ASN A CA 1
ATOM 893 C C . ASN A 1 108 ? 2.386 7.587 -24.639 1.00 45.72 108 ASN A C 1
ATOM 895 O O . ASN A 1 108 ? 2.723 8.546 -25.327 1.00 45.72 108 ASN A O 1
ATOM 899 N N . ILE A 1 109 ? 3.124 7.158 -23.615 1.00 52.34 109 ILE A N 1
ATOM 900 C CA . ILE A 1 109 ? 4.583 7.306 -23.647 1.00 52.34 109 ILE A CA 1
ATOM 901 C C . ILE A 1 109 ? 5.115 5.891 -23.861 1.00 52.34 109 ILE A C 1
ATOM 903 O O . ILE A 1 109 ? 5.255 5.129 -22.912 1.00 52.34 109 ILE A O 1
ATOM 907 N N . SER A 1 110 ? 5.352 5.526 -25.122 1.00 56.22 110 SER A N 1
ATOM 908 C CA . SER A 1 110 ? 5.706 4.177 -25.613 1.00 56.22 110 SER A CA 1
ATOM 909 C C . SER A 1 110 ? 6.990 3.564 -25.033 1.00 56.22 110 SER A C 1
ATOM 911 O O . SER A 1 110 ? 7.399 2.488 -25.455 1.00 56.22 110 SER A O 1
ATOM 913 N N . HIS A 1 111 ? 7.649 4.251 -24.102 1.00 56.16 111 HIS A N 1
ATOM 914 C CA . HIS A 1 111 ? 8.961 3.899 -23.561 1.00 56.16 111 HIS A CA 1
ATOM 915 C C . HIS A 1 111 ? 8.966 3.748 -22.034 1.00 56.16 111 HIS A C 1
ATOM 917 O O . HIS A 1 111 ? 10.035 3.589 -21.449 1.00 56.16 111 HIS A O 1
ATOM 923 N N . VAL A 1 112 ? 7.801 3.838 -21.380 1.00 61.56 112 VAL A N 1
ATOM 924 C CA . VAL A 1 112 ? 7.696 3.803 -19.917 1.00 61.56 112 VAL A CA 1
ATOM 925 C C . VAL A 1 112 ? 6.893 2.585 -19.476 1.00 61.56 112 VAL A C 1
ATOM 927 O O . VAL A 1 112 ? 5.687 2.530 -19.714 1.00 61.56 112 VAL A O 1
ATOM 930 N N . ASP A 1 113 ? 7.539 1.638 -18.789 1.00 75.25 113 ASP A N 1
ATOM 931 C CA . ASP A 1 113 ? 6.805 0.570 -18.105 1.00 75.25 113 ASP A CA 1
ATOM 932 C C . ASP A 1 113 ? 6.037 1.201 -16.936 1.00 75.25 113 ASP A C 1
ATOM 934 O O . ASP A 1 113 ? 6.621 1.897 -16.096 1.00 75.25 113 ASP A O 1
ATOM 938 N N . ARG A 1 114 ? 4.721 0.983 -16.882 1.00 81.62 114 ARG A N 1
ATOM 939 C CA . ARG A 1 114 ? 3.832 1.563 -15.867 1.00 81.62 114 ARG A CA 1
ATOM 940 C C . ARG A 1 114 ? 3.187 0.457 -15.042 1.00 81.62 114 ARG A C 1
ATOM 942 O O . ARG A 1 114 ? 2.477 -0.383 -15.585 1.00 81.62 114 ARG A O 1
ATOM 949 N N . ILE A 1 115 ? 3.370 0.510 -13.725 1.00 84.00 115 ILE A N 1
ATOM 950 C CA . ILE A 1 115 ? 2.641 -0.321 -12.759 1.00 84.00 115 ILE A CA 1
ATOM 951 C C . ILE A 1 115 ? 1.662 0.585 -12.014 1.00 84.00 115 ILE A C 1
ATOM 953 O O . ILE A 1 115 ? 2.037 1.654 -11.532 1.00 84.00 115 ILE A O 1
ATOM 957 N N . VAL A 1 116 ? 0.398 0.172 -11.939 1.00 85.69 116 VAL A N 1
ATOM 958 C CA . VAL A 1 116 ? -0.667 0.913 -11.254 1.00 85.69 116 VAL A CA 1
ATOM 959 C C . VAL A 1 11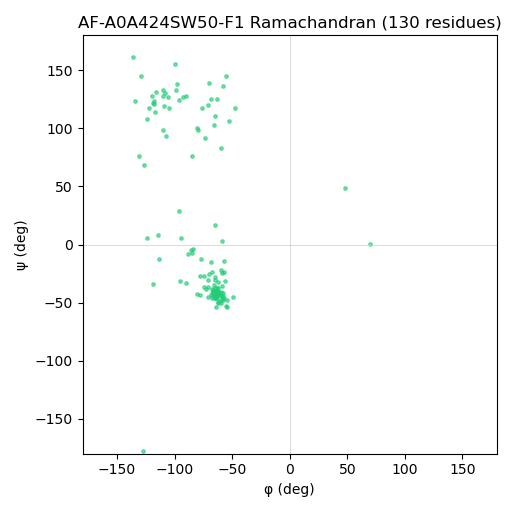6 ? -1.234 0.046 -10.141 1.00 85.69 116 VAL A C 1
ATOM 961 O O . VAL A 1 116 ? -1.631 -1.089 -10.384 1.00 85.69 116 VAL A O 1
ATOM 964 N N . VAL A 1 117 ? -1.291 0.598 -8.934 1.00 86.38 117 VAL A N 1
ATOM 965 C CA . VAL A 1 117 ? -1.908 -0.027 -7.765 1.00 86.38 117 VAL A CA 1
ATOM 966 C C . VAL A 1 117 ? -3.064 0.849 -7.301 1.00 86.38 117 VAL A C 1
ATOM 968 O O . VAL A 1 117 ? -2.879 2.019 -6.963 1.00 86.38 117 VAL A O 1
ATOM 971 N N . HIS A 1 118 ? -4.266 0.284 -7.275 1.00 90.12 118 HIS A N 1
ATOM 972 C CA . HIS A 1 118 ? -5.446 0.929 -6.708 1.00 90.12 118 HIS A CA 1
ATOM 973 C C . HIS A 1 118 ? -5.419 0.751 -5.186 1.00 90.12 118 HIS A C 1
ATOM 975 O O . HIS A 1 118 ? -5.737 -0.319 -4.667 1.00 90.12 118 HIS A O 1
ATOM 981 N N . LEU A 1 119 ? -4.991 1.787 -4.461 1.00 90.06 119 LEU A N 1
ATOM 982 C CA . LEU A 1 119 ? -4.780 1.717 -3.013 1.00 90.06 119 LEU A CA 1
ATOM 983 C C . LEU A 1 119 ? -6.086 1.484 -2.245 1.00 90.06 119 LEU A C 1
ATOM 985 O O . LEU A 1 119 ? -6.051 0.876 -1.181 1.00 90.06 119 LEU A O 1
ATOM 989 N N . ASN A 1 120 ? -7.230 1.914 -2.782 1.00 90.62 120 ASN A N 1
ATOM 990 C CA . ASN A 1 120 ? -8.549 1.651 -2.197 1.00 90.62 120 ASN A CA 1
ATOM 991 C C . ASN A 1 120 ? -8.911 0.162 -2.188 1.00 90.62 120 ASN A C 1
ATOM 993 O O . ASN A 1 120 ? -9.376 -0.364 -1.174 1.00 90.62 120 ASN A O 1
ATOM 997 N N . ASP A 1 121 ? -8.694 -0.513 -3.316 1.00 89.50 121 ASP A N 1
ATOM 998 C CA . ASP A 1 121 ? -9.015 -1.932 -3.466 1.00 89.50 121 ASP A CA 1
ATOM 999 C C . ASP A 1 121 ? -8.030 -2.753 -2.636 1.00 89.50 121 ASP A C 1
ATOM 1001 O O . ASP A 1 121 ? -8.441 -3.571 -1.810 1.00 89.50 121 ASP A O 1
ATOM 1005 N N . PHE A 1 122 ? -6.741 -2.404 -2.726 1.00 91.62 122 PHE A N 1
ATOM 1006 C CA . PHE A 1 122 ? -5.693 -2.988 -1.899 1.00 91.62 122 PHE A CA 1
ATOM 1007 C C . PHE A 1 122 ? -6.005 -2.869 -0.401 1.00 91.62 122 PHE A C 1
ATOM 1009 O O . PHE A 1 122 ? -5.909 -3.854 0.335 1.00 91.62 122 PHE A O 1
ATOM 1016 N N . PHE A 1 123 ? -6.400 -1.680 0.062 1.00 91.81 123 PHE A N 1
ATOM 1017 C CA 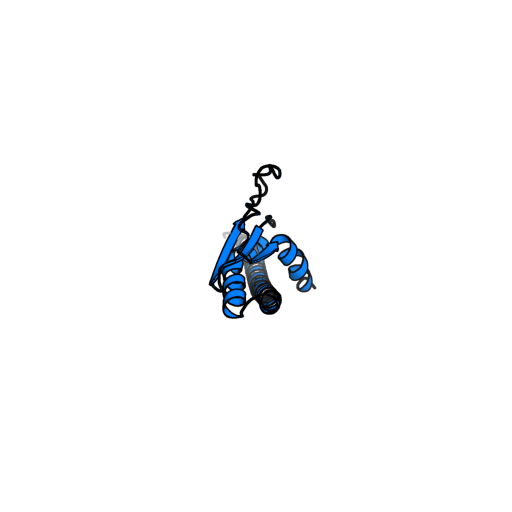. PHE A 1 123 ? -6.781 -1.449 1.453 1.00 91.81 123 PHE A CA 1
ATOM 1018 C C . PHE A 1 123 ? -7.960 -2.337 1.854 1.00 91.81 123 PHE A C 1
ATOM 1020 O O . PHE A 1 123 ? -7.878 -3.052 2.849 1.00 91.81 123 PHE A O 1
ATOM 1027 N N . THR A 1 124 ? -9.029 -2.352 1.058 1.00 89.69 124 THR A N 1
ATOM 1028 C CA . THR A 1 124 ? -10.256 -3.101 1.369 1.00 89.69 124 THR A CA 1
ATOM 1029 C C . THR A 1 124 ? -10.016 -4.611 1.446 1.00 89.69 124 THR A C 1
ATOM 1031 O O . THR A 1 124 ? -10.603 -5.291 2.293 1.00 89.69 124 THR A O 1
ATOM 1034 N N . GLU A 1 125 ? -9.150 -5.147 0.588 1.00 90.31 125 GLU A N 1
ATOM 1035 C CA . GLU A 1 125 ? -8.782 -6.566 0.583 1.00 90.31 125 GLU A CA 1
ATOM 1036 C C . GLU A 1 125 ? -7.882 -6.946 1.762 1.00 90.31 125 GLU A C 1
ATOM 1038 O O . GLU A 1 125 ? -8.034 -8.023 2.346 1.00 90.31 125 GLU A O 1
ATOM 1043 N N . ASN A 1 126 ? -6.944 -6.072 2.135 1.00 89.94 126 ASN A N 1
ATOM 1044 C CA . ASN A 1 126 ? -5.938 -6.397 3.142 1.00 89.94 126 ASN A CA 1
ATOM 1045 C C . ASN A 1 126 ? -6.369 -6.037 4.561 1.00 89.94 126 ASN A C 1
ATOM 1047 O O . ASN A 1 126 ? -6.034 -6.775 5.484 1.00 89.94 126 ASN A O 1
ATOM 1051 N N . VAL A 1 127 ? -7.151 -4.974 4.759 1.00 87.31 127 VAL A N 1
ATOM 1052 C CA . VAL A 1 127 ? -7.574 -4.552 6.100 1.00 87.31 127 VAL A CA 1
ATOM 1053 C C . VAL A 1 127 ? -8.493 -5.594 6.751 1.00 87.31 127 VAL A C 1
ATOM 1055 O O . VAL A 1 127 ? -8.369 -5.868 7.943 1.00 87.31 127 VAL A O 1
ATOM 1058 N N . LYS A 1 128 ? -9.344 -6.270 5.958 1.00 83.12 128 LYS A N 1
ATOM 1059 C CA . LYS A 1 128 ? -10.261 -7.332 6.422 1.00 83.12 128 LYS A CA 1
ATOM 1060 C C . LYS A 1 128 ? -9.549 -8.479 7.136 1.00 83.12 128 LYS A C 1
ATOM 1062 O O . LYS A 1 128 ? -10.117 -9.044 8.065 1.00 83.12 128 LYS A O 1
ATOM 1067 N N . LYS A 1 129 ? -8.305 -8.780 6.753 1.00 85.31 129 LYS A N 1
ATOM 1068 C CA . LYS A 1 129 ? -7.492 -9.853 7.351 1.00 85.31 129 LYS A CA 1
ATOM 1069 C C . LYS A 1 129 ? -7.248 -9.647 8.850 1.00 85.31 129 LYS A C 1
ATOM 1071 O O . LYS A 1 129 ? -6.969 -10.608 9.555 1.00 85.31 129 LYS A O 1
ATOM 1076 N N . TYR A 1 130 ? -7.372 -8.411 9.329 1.00 80.50 130 TYR A N 1
ATOM 1077 C CA . TYR A 1 130 ? -6.993 -7.998 10.680 1.00 80.50 130 TYR A CA 1
ATOM 1078 C C . TYR A 1 130 ? -8.185 -7.564 11.551 1.00 80.50 130 TYR A C 1
ATOM 1080 O O . TYR A 1 130 ? -7.998 -7.022 12.641 1.00 80.50 130 TYR A O 1
ATOM 1088 N N . TYR A 1 131 ? -9.420 -7.767 11.079 1.00 72.06 131 TYR A N 1
ATOM 1089 C CA . TYR A 1 131 ? -10.637 -7.486 11.852 1.00 72.06 131 TYR A CA 1
ATOM 1090 C C . TYR A 1 131 ? -11.200 -8.708 12.601 1.00 72.06 131 TYR A C 1
ATOM 1092 O O . TYR A 1 131 ? -12.263 -8.579 13.208 1.00 72.06 131 TYR A O 1
ATOM 1100 N N . HIS A 1 132 ? -10.496 -9.846 12.581 1.00 58.31 132 HIS A N 1
ATOM 1101 C CA . HIS A 1 132 ? -10.851 -11.063 13.320 1.00 58.31 132 HIS A CA 1
ATOM 1102 C C . HIS A 1 132 ? -10.499 -10.983 14.806 1.00 58.31 132 HIS A C 1
ATOM 1104 O O . HIS A 1 132 ? -9.373 -10.540 15.124 1.00 58.31 132 HIS A O 1
#

Foldseek 3Di:
DDPDDPVVVVVVVVVVVVVVVVVVLVVLLVVLLVQLLVVQLVVCVVPDPNVVSNVQSVVCSVLSSCVSVHPRFFKKWKWKAAPNDIDTDIDTDGPPPDPPPPPPPPPDPVRIDMDMDGSSVSSVVRSVVSPD

Mean predicted aligned error: 11.68 Å

Radius of gyration: 21.82 Å; Cα contacts (8 Å, |Δi|>4): 109; chains: 1; bounding box: 41×33×82 Å

Nearest PDB structures (foldseek):
  4moa-assembly1_A  TM=4.033E-01  e=4.139E+00  Bacillus thuringiensis serovar israelensis
  7y22-assembly1_Y  TM=2.387E-01  e=5.650E+00  Klebsiella phage Kp7

Solvent-accessible surface area (backbone atoms only — not comparable to full-atom values): 7824 Å² total; per-residue (Å²): 136,84,81,81,72,76,60,63,66,57,51,55,58,50,53,52,54,52,51,51,51,49,52,54,50,52,53,49,50,52,54,50,45,56,51,53,34,51,51,47,23,59,60,30,50,79,76,41,60,60,74,56,16,47,51,55,20,60,70,42,43,67,58,51,51,46,42,76,77,45,81,76,48,58,29,35,42,36,40,39,32,45,92,89,44,76,46,82,44,78,47,76,46,64,81,87,72,78,59,84,88,71,72,72,70,85,80,78,58,96,70,48,56,72,51,76,43,54,50,40,60,53,44,62,66,55,55,60,76,70,74,117